Protein AF-A0A060Z570-F1 (afdb_monomer_lite)

Secondary structure (DSSP, 8-state):
---PPPHHHHHHHHHTT--TTS-SS--EEEEEE-SSSEEEEEE-TTTS-EEEEEE--S------------------SPPP-------S------------

Foldseek 3Di:
DDDWADPVQLVVLVVVVNCPPPLCTWAWDDWADPDQFWIWTWTCNSVPIDIDIDGPDNPPPPPPPVPPPCPDDPDPDDDDDDDPDPPPPDDDDDDDDDDD

Radius of gyration: 27.22 Å; chains: 1; bounding box: 54×82×37 Å

pLDDT: mean 72.22, std 24.57, range [31.97, 98.12]

Sequence (100 aa):
LHWPVSQQRKTECLLSGKDTNGECGNFIRLIEPWNRTHLYVCGTGAYNPVCTYVNRGHKAQAAMHLQMPQTGARANRAAQPSAVFETLGLKVGRGSGAHH

InterPro domains:
  IPR001627 Sema domain [PS51004] (1-100)
  IPR015943 WD40/YVTN repeat-like-containing domain superfamily [G3DSA:2.130.10.10] (1-90)
  IPR027231 Semaphorin [PTHR11036] (1-65)
  IPR036352 Sema domain superfamily [SSF101912] (2-65)

Structure (mmCIF, N/CA/C/O backbone):
data_AF-A0A060Z570-F1
#
_entry.id   AF-A0A060Z570-F1
#
loop_
_atom_site.group_PDB
_atom_site.id
_atom_site.type_symbol
_atom_site.label_atom_id
_atom_site.label_alt_id
_atom_site.label_comp_id
_atom_site.label_asym_id
_atom_site.label_entity_id
_atom_site.label_seq_id
_atom_site.pdbx_PDB_ins_code
_atom_site.Cartn_x
_atom_site.Cartn_y
_atom_site.Cartn_z
_atom_site.occupancy
_atom_site.B_iso_or_equiv
_atom_site.auth_seq_id
_atom_site.auth_comp_id
_atom_site.auth_asym_id
_atom_site.auth_atom_id
_atom_site.pdbx_PDB_model_num
ATOM 1 N N . LEU A 1 1 ? -8.822 0.115 2.024 1.00 76.25 1 LEU A N 1
ATOM 2 C CA . LEU A 1 1 ? -7.517 0.660 2.456 1.00 76.25 1 LEU A CA 1
ATOM 3 C C . LEU A 1 1 ? -6.721 0.992 1.203 1.00 76.25 1 LEU A C 1
ATOM 5 O O . LEU A 1 1 ? -6.287 0.073 0.525 1.00 76.25 1 LEU A O 1
ATOM 9 N N . HIS A 1 2 ? -6.611 2.272 0.850 1.00 88.88 2 HIS A N 1
ATOM 10 C CA . HIS A 1 2 ? -5.744 2.714 -0.242 1.00 88.88 2 HIS A CA 1
ATOM 11 C C . HIS A 1 2 ? -4.385 3.084 0.365 1.00 88.88 2 HIS A C 1
ATOM 13 O O . HIS A 1 2 ? -4.302 4.060 1.106 1.00 88.88 2 HIS A O 1
ATOM 19 N N . TRP A 1 3 ? -3.357 2.264 0.129 1.00 94.81 3 TRP A N 1
ATOM 20 C CA . TRP A 1 3 ? -2.029 2.414 0.743 1.00 94.81 3 TRP A CA 1
ATOM 21 C C . TRP A 1 3 ? -0.905 2.313 -0.305 1.00 94.81 3 TRP A C 1
ATOM 23 O O . TRP A 1 3 ? -0.183 1.312 -0.357 1.00 94.81 3 TRP A O 1
ATOM 33 N N . PRO A 1 4 ? -0.786 3.321 -1.188 1.00 95.12 4 PRO A N 1
ATOM 34 C CA . PRO A 1 4 ? 0.225 3.340 -2.239 1.00 95.12 4 PRO A CA 1
ATOM 35 C C . PRO A 1 4 ? 1.628 3.620 -1.680 1.00 95.12 4 PRO A C 1
ATOM 37 O O . PRO A 1 4 ? 1.789 4.176 -0.593 1.00 95.12 4 PRO A O 1
ATOM 40 N N . VAL A 1 5 ? 2.654 3.279 -2.461 1.00 96.12 5 VAL A N 1
ATOM 41 C CA . VAL A 1 5 ? 4.022 3.781 -2.249 1.00 96.12 5 VAL A CA 1
ATOM 42 C C . VAL A 1 5 ? 4.128 5.264 -2.617 1.00 96.12 5 VAL A C 1
ATOM 44 O O . VAL A 1 5 ? 3.390 5.753 -3.473 1.00 96.12 5 VAL A O 1
ATOM 47 N N . SER A 1 6 ? 5.070 5.979 -1.993 1.00 95.81 6 SER A N 1
ATOM 48 C CA . SER A 1 6 ? 5.410 7.346 -2.400 1.00 95.81 6 SER A CA 1
ATOM 49 C C . SER A 1 6 ? 5.991 7.366 -3.816 1.00 95.81 6 SER A C 1
ATOM 51 O O . SER A 1 6 ? 6.609 6.395 -4.258 1.00 95.81 6 SER A O 1
ATOM 53 N N . GLN A 1 7 ? 5.833 8.491 -4.520 1.00 95.62 7 GLN A N 1
ATOM 54 C CA . GLN A 1 7 ? 6.369 8.632 -5.879 1.00 95.62 7 GLN A CA 1
ATOM 55 C C . GLN A 1 7 ? 7.885 8.442 -5.914 1.00 95.62 7 GLN A C 1
ATOM 57 O O . GLN A 1 7 ? 8.383 7.739 -6.781 1.00 95.62 7 GLN A O 1
ATOM 62 N N . GLN A 1 8 ? 8.604 8.973 -4.922 1.00 95.44 8 GLN A N 1
ATOM 63 C CA . GLN A 1 8 ? 10.048 8.782 -4.805 1.00 95.44 8 GLN A CA 1
ATOM 64 C C . GLN A 1 8 ? 10.430 7.294 -4.760 1.00 95.44 8 GLN A C 1
ATOM 66 O O . GLN A 1 8 ? 11.242 6.851 -5.565 1.00 95.44 8 GLN A O 1
ATOM 71 N N . ARG A 1 9 ? 9.799 6.500 -3.884 1.00 94.25 9 ARG A N 1
ATOM 72 C CA . ARG A 1 9 ? 10.087 5.059 -3.778 1.00 94.25 9 ARG A CA 1
ATOM 73 C C . ARG A 1 9 ? 9.715 4.293 -5.036 1.00 94.25 9 ARG A C 1
ATOM 75 O O . ARG A 1 9 ? 10.405 3.350 -5.410 1.00 94.25 9 ARG A O 1
ATOM 82 N N . LYS A 1 10 ? 8.622 4.690 -5.690 1.00 94.38 10 LYS A N 1
ATOM 83 C CA . LYS A 1 10 ? 8.235 4.110 -6.974 1.00 94.38 10 LYS A CA 1
ATOM 84 C C . LYS A 1 10 ? 9.315 4.378 -8.026 1.00 94.38 10 LYS A C 1
ATOM 86 O O . LYS A 1 10 ? 9.739 3.440 -8.690 1.00 94.38 10 LYS A O 1
ATOM 91 N N . THR A 1 11 ? 9.808 5.612 -8.126 1.00 94.56 11 THR A N 1
ATOM 92 C CA . THR A 1 11 ? 10.906 5.985 -9.031 1.00 94.56 11 THR A CA 1
ATOM 93 C C . THR A 1 11 ? 12.191 5.224 -8.715 1.00 94.56 11 THR A C 1
ATOM 95 O O . THR A 1 11 ? 12.794 4.664 -9.622 1.00 94.56 11 THR A O 1
ATOM 98 N N . GLU A 1 12 ? 12.592 5.128 -7.447 1.00 94.50 12 GLU A N 1
ATOM 99 C CA . GLU A 1 12 ? 13.779 4.362 -7.031 1.00 94.50 12 GLU A CA 1
ATOM 100 C C . GLU A 1 12 ? 13.676 2.879 -7.427 1.00 94.50 12 GLU A C 1
ATOM 102 O O . GLU A 1 12 ? 14.632 2.288 -7.934 1.00 94.50 12 GLU A O 1
ATOM 107 N N . CYS A 1 13 ? 12.496 2.283 -7.254 1.00 94.81 13 CYS A N 1
ATOM 108 C CA . CYS A 1 13 ? 12.220 0.910 -7.664 1.00 94.81 13 CYS A CA 1
ATOM 109 C C . CYS A 1 13 ? 12.298 0.724 -9.189 1.00 94.81 13 CYS A C 1
ATOM 111 O O . CYS A 1 13 ? 12.932 -0.224 -9.661 1.00 94.81 13 CYS A O 1
ATOM 113 N N . LEU A 1 14 ? 11.711 1.651 -9.954 1.00 93.62 14 LEU A N 1
ATOM 114 C CA . LEU A 1 14 ? 11.751 1.652 -11.419 1.00 93.62 14 LEU A CA 1
ATOM 115 C C . LEU A 1 14 ? 13.193 1.755 -11.932 1.00 93.62 14 LEU A C 1
ATOM 117 O O . LEU A 1 14 ? 13.613 0.961 -12.771 1.00 93.62 14 LEU A O 1
ATOM 121 N N . LEU A 1 15 ? 13.972 2.688 -11.379 1.00 93.75 15 LEU A N 1
ATOM 122 C CA . LEU A 1 15 ? 15.378 2.901 -11.738 1.00 93.75 15 LEU A CA 1
ATOM 123 C C . LEU A 1 15 ? 16.272 1.715 -11.363 1.00 93.75 15 LEU A C 1
ATOM 125 O O . LEU A 1 15 ? 17.291 1.488 -12.007 1.00 93.75 15 LEU A O 1
ATOM 129 N N . SER A 1 16 ? 15.873 0.924 -10.366 1.00 91.19 16 SER A N 1
ATOM 130 C CA . SER A 1 16 ? 16.568 -0.315 -10.003 1.00 91.19 16 SER A CA 1
ATOM 131 C C . SER A 1 16 ? 16.382 -1.439 -11.034 1.00 91.19 16 SER A C 1
ATOM 133 O O . SER A 1 16 ? 16.940 -2.519 -10.851 1.00 91.19 16 SER A O 1
ATOM 135 N N . GLY A 1 17 ? 15.571 -1.231 -12.080 1.00 87.69 17 GLY A N 1
ATOM 136 C CA . GLY A 1 17 ? 15.278 -2.234 -13.107 1.00 87.69 17 GLY A CA 1
ATOM 137 C C . GLY A 1 17 ? 14.414 -3.394 -12.607 1.00 87.69 17 GLY A C 1
ATOM 138 O O . GLY A 1 17 ? 14.335 -4.430 -13.261 1.00 87.69 17 GLY A O 1
ATOM 139 N N . LYS A 1 18 ? 13.775 -3.242 -11.440 1.00 80.00 18 LYS A N 1
ATOM 140 C CA . LYS A 1 18 ? 12.991 -4.305 -10.799 1.00 80.00 18 LYS A CA 1
ATOM 141 C C . LYS A 1 18 ? 11.521 -4.323 -11.229 1.00 80.00 18 LYS A C 1
ATOM 143 O O . LYS A 1 18 ? 10.791 -5.225 -10.847 1.00 80.00 18 LYS A O 1
ATOM 148 N N . ASP A 1 19 ? 11.068 -3.368 -12.039 1.00 82.56 19 ASP A N 1
ATOM 149 C CA . ASP A 1 19 ? 9.665 -3.286 -12.471 1.00 82.56 19 ASP A CA 1
ATOM 150 C C . ASP A 1 19 ? 9.343 -4.138 -13.706 1.00 82.56 19 ASP A C 1
ATOM 152 O O . ASP A 1 19 ? 8.654 -3.695 -14.619 1.00 82.56 19 ASP A O 1
ATOM 156 N N . THR A 1 20 ? 9.848 -5.367 -13.772 1.00 79.25 20 THR A N 1
ATOM 157 C CA . THR A 1 20 ? 9.622 -6.233 -14.942 1.00 79.25 20 THR A CA 1
ATOM 158 C C . THR A 1 20 ? 8.150 -6.608 -15.120 1.00 79.25 20 THR A C 1
ATOM 160 O O . THR A 1 20 ? 7.694 -6.760 -16.249 1.00 79.25 20 THR A O 1
ATOM 163 N N . ASN A 1 21 ? 7.396 -6.695 -14.018 1.00 82.44 21 ASN A N 1
ATOM 164 C CA . ASN A 1 21 ? 5.987 -7.100 -13.995 1.00 82.44 21 ASN A CA 1
ATOM 165 C C . ASN A 1 21 ? 5.066 -6.084 -13.287 1.00 82.44 21 ASN A C 1
ATOM 167 O O . ASN A 1 21 ? 4.000 -6.459 -12.797 1.00 82.44 21 ASN A O 1
ATOM 171 N N . GLY A 1 22 ? 5.460 -4.810 -13.172 1.00 85.00 22 GLY A N 1
ATOM 172 C CA . GLY A 1 22 ? 4.677 -3.826 -12.408 1.00 85.00 22 GLY A CA 1
ATOM 173 C C . GLY A 1 22 ? 4.753 -4.033 -10.886 1.00 85.00 22 GLY A C 1
ATOM 174 O O . GLY A 1 22 ? 3.793 -3.759 -10.160 1.00 85.00 22 GLY A O 1
ATOM 175 N N . GLU A 1 23 ? 5.875 -4.555 -10.384 1.00 88.56 23 GLU A N 1
ATOM 176 C CA . GLU A 1 23 ? 6.078 -4.899 -8.972 1.00 88.56 23 GLU A CA 1
ATOM 177 C C . GLU A 1 23 ? 6.439 -3.692 -8.087 1.00 88.56 23 GLU A C 1
ATOM 179 O O . GLU A 1 23 ? 6.433 -3.800 -6.857 1.00 88.56 23 GLU A O 1
ATOM 184 N N . CYS A 1 24 ? 6.645 -2.504 -8.671 1.00 95.06 24 CYS A N 1
ATOM 185 C CA . CYS A 1 24 ? 6.902 -1.261 -7.934 1.00 95.06 24 CYS A CA 1
ATOM 186 C C . CYS A 1 24 ? 5.679 -0.681 -7.193 1.00 95.06 24 CYS A C 1
ATOM 188 O O . CYS A 1 24 ? 5.666 0.490 -6.810 1.00 95.06 24 CYS A O 1
ATOM 190 N N . GLY A 1 25 ? 4.637 -1.482 -6.974 1.00 94.94 25 GLY A N 1
ATOM 191 C CA . GLY A 1 25 ? 3.501 -1.168 -6.113 1.00 94.94 25 GLY A CA 1
ATOM 192 C C . GLY A 1 25 ? 3.684 -1.638 -4.666 1.00 94.94 25 GLY A C 1
ATOM 193 O O . GLY A 1 25 ? 4.644 -2.324 -4.309 1.00 94.94 25 GLY A O 1
ATOM 194 N N . ASN A 1 26 ? 2.720 -1.288 -3.813 1.00 96.75 26 ASN A N 1
ATOM 195 C CA . ASN A 1 26 ? 2.599 -1.886 -2.486 1.00 96.75 26 ASN A CA 1
ATOM 196 C C . ASN A 1 26 ? 1.545 -2.998 -2.509 1.00 96.75 26 ASN A C 1
ATOM 198 O O . ASN A 1 26 ? 0.346 -2.724 -2.487 1.00 96.75 26 ASN A O 1
ATOM 202 N N . PHE A 1 27 ? 1.991 -4.249 -2.555 1.00 94.88 27 PHE A N 1
ATOM 203 C CA . PHE A 1 27 ? 1.122 -5.421 -2.551 1.00 94.88 27 PHE A CA 1
ATOM 204 C C . PHE A 1 27 ? 1.068 -6.006 -1.147 1.00 94.88 27 PHE A C 1
ATOM 206 O O . PHE A 1 27 ? 2.106 -6.348 -0.584 1.00 94.88 27 PHE A O 1
ATOM 213 N N . ILE A 1 28 ? -0.132 -6.133 -0.581 1.00 96.56 28 ILE A N 1
ATOM 214 C CA . ILE A 1 28 ? -0.316 -6.704 0.756 1.00 96.56 28 ILE A CA 1
ATOM 215 C C . ILE A 1 28 ? -0.012 -8.201 0.719 1.00 96.56 28 ILE A C 1
ATOM 217 O O . ILE A 1 28 ? -0.534 -8.921 -0.130 1.00 96.56 28 ILE A O 1
ATOM 221 N N . ARG A 1 29 ? 0.838 -8.660 1.638 1.00 95.88 29 ARG A N 1
ATOM 222 C CA . ARG A 1 29 ? 1.251 -10.070 1.749 1.00 95.88 29 ARG A CA 1
ATOM 223 C C . ARG A 1 29 ? 0.933 -10.677 3.112 1.00 95.88 29 ARG A C 1
ATOM 225 O O . ARG A 1 29 ? 0.813 -11.892 3.202 1.00 95.88 29 ARG A O 1
ATOM 232 N N . LEU A 1 30 ? 0.775 -9.844 4.140 1.00 96.75 30 LEU A N 1
ATOM 233 C CA . LEU A 1 30 ? 0.475 -10.272 5.503 1.00 96.75 30 LEU A CA 1
ATOM 234 C C . LEU A 1 30 ? -0.630 -9.398 6.091 1.00 96.75 30 LEU A C 1
ATOM 236 O O . LEU A 1 30 ? -0.563 -8.169 6.003 1.00 96.75 30 LEU A O 1
ATOM 240 N N . ILE A 1 31 ? -1.616 -10.039 6.711 1.00 96.56 31 ILE A N 1
ATOM 241 C CA . ILE A 1 31 ? -2.617 -9.398 7.563 1.00 96.56 31 ILE A CA 1
ATOM 242 C C . ILE A 1 31 ? -2.812 -10.304 8.773 1.00 96.56 31 ILE A C 1
ATOM 244 O O . ILE A 1 31 ? -3.325 -11.411 8.630 1.00 96.56 31 ILE A O 1
ATOM 248 N N . GLU A 1 32 ? -2.447 -9.823 9.956 1.00 94.94 32 GLU A N 1
ATOM 249 C CA . GLU A 1 32 ? -2.583 -10.571 11.204 1.00 94.94 32 GLU A CA 1
ATOM 250 C C . GLU A 1 32 ? -3.324 -9.758 12.272 1.00 94.94 32 GLU A C 1
ATOM 252 O O . GLU A 1 32 ? -3.199 -8.530 12.333 1.00 94.94 32 GLU A O 1
ATOM 257 N N . PRO A 1 33 ? -4.120 -10.401 13.142 1.00 95.00 33 PRO A N 1
ATOM 258 C CA . PRO A 1 33 ? -4.672 -9.738 14.315 1.00 95.00 33 PRO A CA 1
ATOM 259 C C . PRO A 1 33 ? -3.547 -9.300 15.260 1.00 95.00 33 PRO A C 1
ATOM 261 O O . PRO A 1 33 ? -2.833 -10.136 15.799 1.00 95.00 33 PRO A O 1
ATOM 264 N N . TRP A 1 34 ? -3.419 -7.993 15.504 1.00 93.94 34 TRP A N 1
ATOM 265 C CA . TRP A 1 34 ? -2.455 -7.476 16.483 1.00 93.94 34 TRP A CA 1
ATOM 266 C C . TRP A 1 34 ? -3.067 -7.392 17.880 1.00 93.94 34 TRP A C 1
ATOM 268 O O . TRP A 1 34 ? -2.483 -7.808 18.874 1.00 93.94 34 TRP A O 1
ATOM 278 N N . ASN A 1 35 ? -4.278 -6.840 17.963 1.00 92.06 35 ASN A N 1
ATOM 279 C CA . ASN A 1 35 ? -5.048 -6.780 19.198 1.00 92.06 35 ASN A CA 1
ATOM 280 C C . ASN A 1 35 ? -6.554 -6.748 18.885 1.00 92.06 35 ASN A C 1
ATOM 282 O O . ASN A 1 35 ? -6.986 -6.934 17.742 1.00 92.06 35 ASN A O 1
ATOM 286 N N . ARG A 1 36 ? -7.392 -6.521 19.904 1.00 88.25 36 ARG A N 1
ATOM 287 C CA . ARG A 1 36 ? -8.857 -6.506 19.746 1.00 88.25 36 ARG A CA 1
ATOM 288 C C . ARG A 1 36 ? -9.347 -5.483 18.710 1.00 88.25 36 ARG A C 1
ATOM 290 O O . ARG A 1 36 ? -10.401 -5.705 18.122 1.00 88.25 36 ARG A O 1
ATOM 297 N N . THR A 1 37 ? -8.606 -4.405 18.470 1.00 91.81 37 THR A N 1
ATOM 298 C CA . THR A 1 37 ? -9.033 -3.279 17.625 1.00 91.81 37 THR A CA 1
ATOM 299 C C . THR A 1 37 ? -8.134 -3.037 16.413 1.00 91.81 37 THR A C 1
ATOM 301 O O . THR A 1 37 ? -8.551 -2.335 15.498 1.00 91.81 37 THR A O 1
ATOM 304 N N . HIS A 1 38 ? -6.946 -3.638 16.352 1.00 92.50 38 HIS A N 1
ATOM 305 C CA . HIS A 1 38 ? -5.952 -3.399 15.306 1.00 92.50 38 HIS A CA 1
ATOM 306 C C . HIS A 1 38 ? -5.557 -4.678 14.572 1.00 92.50 38 HIS A C 1
ATOM 308 O O . HIS A 1 38 ? -5.477 -5.766 15.148 1.00 92.50 38 HIS A O 1
ATOM 314 N N . LEU A 1 39 ? -5.275 -4.506 13.287 1.00 95.44 39 LEU A N 1
ATOM 315 C CA . LEU A 1 39 ? -4.617 -5.474 12.424 1.00 95.44 39 LEU A CA 1
ATOM 316 C C . LEU A 1 39 ? -3.190 -5.000 12.164 1.00 95.44 39 LEU A C 1
ATOM 318 O O . LEU A 1 39 ? -2.980 -3.812 11.925 1.00 95.44 39 LEU A O 1
ATOM 322 N N . TYR A 1 40 ? -2.239 -5.922 12.184 1.00 96.94 40 TYR A N 1
ATOM 323 C CA . TYR A 1 40 ? -0.903 -5.716 11.651 1.00 96.94 40 TYR A CA 1
ATOM 324 C C . TYR A 1 40 ? -0.909 -6.096 10.172 1.00 96.94 40 TYR A C 1
ATOM 326 O O . TYR A 1 40 ? -1.319 -7.198 9.811 1.00 96.94 40 TYR A O 1
ATOM 334 N N . VAL A 1 41 ? -0.517 -5.167 9.305 1.00 97.62 41 VAL A N 1
ATOM 335 C CA . VAL A 1 41 ? -0.565 -5.343 7.851 1.00 97.62 41 VAL A CA 1
ATOM 336 C C . VAL A 1 41 ? 0.806 -5.045 7.272 1.00 97.62 41 VAL A C 1
ATOM 338 O O . VAL A 1 41 ? 1.320 -3.952 7.494 1.00 97.62 41 VAL A O 1
ATOM 341 N 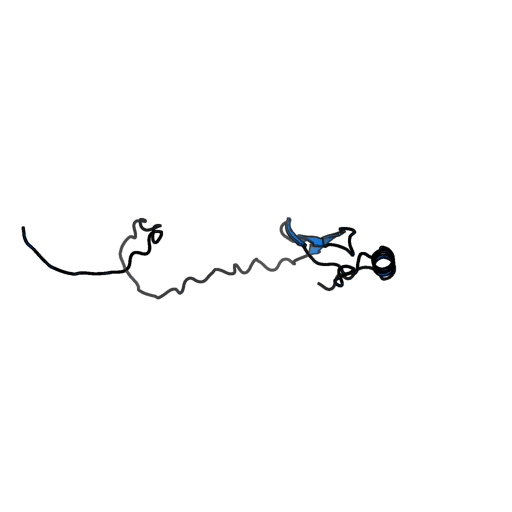N . CYS A 1 42 ? 1.360 -5.969 6.487 1.00 98.12 42 CYS A N 1
ATOM 342 C CA . CYS A 1 42 ? 2.600 -5.751 5.743 1.00 98.12 42 CYS A CA 1
ATOM 343 C C . CYS A 1 42 ? 2.392 -5.902 4.238 1.00 98.12 42 CYS A C 1
ATOM 345 O O . CYS A 1 42 ? 1.647 -6.770 3.765 1.00 98.12 42 C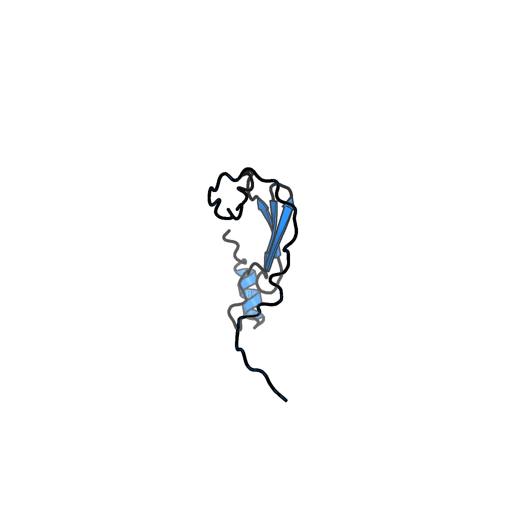YS A O 1
ATOM 347 N N . GLY A 1 43 ? 3.097 -5.070 3.480 1.00 97.38 43 GLY A N 1
ATOM 348 C CA . GLY A 1 43 ? 3.127 -5.118 2.027 1.00 97.38 43 GLY A CA 1
ATOM 349 C C . GLY A 1 43 ? 4.532 -4.951 1.460 1.00 97.38 43 GLY A C 1
ATOM 350 O O . GLY A 1 43 ? 5.482 -4.628 2.173 1.00 97.38 43 GLY A O 1
ATOM 351 N N . THR A 1 44 ? 4.664 -5.206 0.161 1.00 96.00 44 THR A N 1
ATOM 352 C CA . THR A 1 44 ? 5.951 -5.228 -0.554 1.00 96.00 44 THR A CA 1
ATOM 353 C C . THR A 1 44 ? 6.638 -3.870 -0.639 1.00 96.00 44 THR A C 1
ATOM 355 O O . THR A 1 44 ? 7.856 -3.827 -0.788 1.00 96.00 44 THR A O 1
ATOM 358 N N . GLY A 1 45 ? 5.879 -2.770 -0.598 1.00 96.31 45 GLY A N 1
ATOM 359 C CA . GLY A 1 45 ? 6.407 -1.412 -0.693 1.00 96.31 45 GLY A CA 1
ATOM 360 C C . GLY A 1 45 ? 7.401 -1.190 -1.844 1.00 96.31 45 GLY A C 1
ATOM 361 O O . GLY A 1 45 ? 8.450 -0.603 -1.616 1.00 96.31 45 GLY A O 1
ATOM 362 N N . ALA A 1 46 ? 7.136 -1.648 -3.068 1.00 95.44 46 ALA A N 1
ATOM 363 C CA . ALA A 1 46 ? 8.080 -1.508 -4.187 1.00 95.44 46 ALA A CA 1
ATOM 364 C C . ALA A 1 46 ? 9.482 -2.092 -3.875 1.00 95.44 46 ALA A C 1
ATOM 366 O O . ALA A 1 46 ? 10.483 -1.379 -3.868 1.00 95.44 46 ALA A O 1
ATOM 367 N N . TYR A 1 47 ? 9.535 -3.391 -3.553 1.00 91.38 47 TYR A N 1
ATOM 368 C CA . TYR A 1 47 ? 10.734 -4.134 -3.107 1.00 91.38 47 TYR A CA 1
ATOM 369 C C . TYR A 1 47 ? 11.408 -3.642 -1.824 1.00 91.38 47 TYR A C 1
ATOM 371 O O . TYR A 1 47 ? 12.548 -4.007 -1.539 1.00 91.38 47 TYR A O 1
ATOM 379 N N . ASN A 1 48 ? 10.702 -2.858 -1.019 1.00 94.06 48 ASN A N 1
ATOM 380 C CA . ASN A 1 48 ? 11.164 -2.443 0.292 1.00 94.06 48 ASN A CA 1
ATOM 381 C C . ASN A 1 48 ? 10.010 -2.647 1.296 1.00 94.06 48 ASN A C 1
ATOM 383 O O . ASN A 1 48 ? 9.124 -1.798 1.397 1.00 94.06 48 ASN A O 1
ATOM 387 N N . PRO A 1 49 ? 9.934 -3.796 1.986 1.00 96.25 49 PRO A N 1
ATOM 388 C CA . PRO A 1 49 ? 8.771 -4.150 2.792 1.00 96.25 49 PRO A CA 1
ATOM 389 C C . PRO A 1 49 ? 8.402 -3.078 3.821 1.00 96.25 49 PRO A C 1
ATOM 391 O O . PRO A 1 49 ? 9.261 -2.493 4.477 1.00 96.25 49 PRO A O 1
ATOM 394 N N . VAL A 1 50 ? 7.106 -2.817 3.963 1.00 96.75 50 VAL A N 1
ATOM 395 C CA . VAL A 1 50 ? 6.565 -1.873 4.948 1.00 96.75 50 VAL A CA 1
ATOM 396 C C . VAL A 1 50 ? 5.419 -2.511 5.701 1.00 96.75 50 VAL A C 1
ATOM 398 O O . VAL A 1 50 ? 4.658 -3.290 5.128 1.00 96.75 50 VAL A O 1
ATOM 401 N N . CYS A 1 51 ? 5.267 -2.140 6.970 1.00 97.44 51 CYS A N 1
ATOM 402 C CA . CYS A 1 51 ? 4.188 -2.616 7.821 1.00 97.44 51 CYS A CA 1
ATOM 403 C C . CYS A 1 51 ? 3.501 -1.457 8.546 1.00 97.44 51 CYS A C 1
ATOM 405 O O . CYS A 1 51 ? 4.127 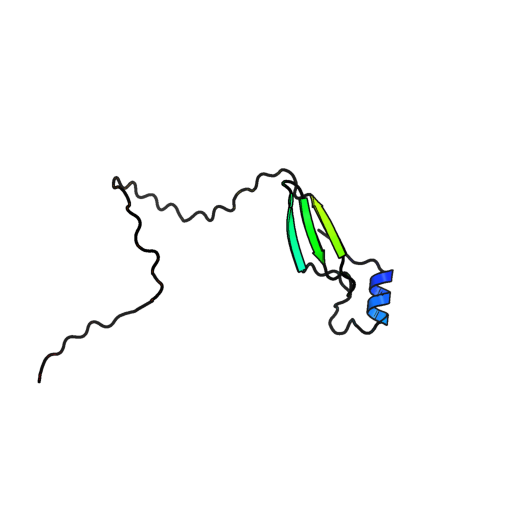-0.438 8.836 1.00 97.44 51 CYS A O 1
ATOM 407 N N . THR A 1 52 ? 2.211 -1.608 8.833 1.00 96.44 52 THR A N 1
ATOM 408 C CA . THR A 1 52 ? 1.411 -0.616 9.557 1.00 96.44 52 THR A CA 1
ATOM 409 C C . THR A 1 52 ? 0.320 -1.279 10.398 1.00 96.44 52 THR A C 1
ATOM 411 O O . THR A 1 52 ? -0.050 -2.431 10.163 1.00 96.44 52 THR A O 1
ATOM 414 N N . TYR A 1 53 ? -0.210 -0.536 11.369 1.00 96.06 53 TYR A N 1
ATOM 415 C CA . TYR A 1 53 ? -1.362 -0.946 12.164 1.00 96.06 53 TYR A CA 1
ATOM 416 C C . TYR A 1 53 ? -2.625 -0.283 11.630 1.00 96.06 53 TYR A C 1
ATOM 418 O O . TYR A 1 53 ? -2.714 0.940 11.540 1.00 96.06 53 TYR A O 1
ATOM 426 N N . VAL A 1 54 ? -3.629 -1.091 11.304 1.00 94.75 54 VAL A N 1
ATOM 427 C CA . VAL A 1 54 ? -4.916 -0.612 10.797 1.00 94.75 54 VAL A CA 1
ATOM 428 C C . VAL A 1 54 ? -5.985 -0.879 11.842 1.00 94.75 54 VAL A C 1
ATOM 430 O O . VAL A 1 54 ? -6.192 -2.021 12.251 1.00 94.75 54 VAL A O 1
ATOM 433 N N . ASN A 1 55 ? -6.683 0.168 12.276 1.00 92.75 55 ASN A N 1
ATOM 434 C CA . ASN A 1 55 ? -7.809 0.025 13.190 1.00 92.75 55 ASN A CA 1
ATOM 435 C C . ASN A 1 55 ? -9.005 -0.587 12.438 1.00 92.75 55 ASN A C 1
ATOM 437 O O . ASN A 1 55 ? -9.511 0.001 11.483 1.00 92.75 55 ASN A O 1
ATOM 441 N N . ARG A 1 56 ? -9.451 -1.776 12.861 1.00 84.62 56 ARG A N 1
ATOM 442 C CA . ARG A 1 56 ? -10.605 -2.482 12.272 1.00 84.62 56 ARG A CA 1
ATOM 443 C C . ARG A 1 56 ? -11.950 -2.081 12.897 1.00 84.62 56 ARG A C 1
ATOM 445 O O . ARG A 1 56 ? -12.993 -2.593 12.499 1.00 84.62 56 ARG A O 1
ATOM 452 N N . GLY A 1 57 ? -11.929 -1.166 13.867 1.00 78.56 57 GLY A N 1
ATOM 453 C CA . GLY A 1 57 ? -13.080 -0.709 14.638 1.00 78.56 57 GLY A CA 1
ATOM 454 C C . GLY A 1 57 ? -13.550 -1.710 15.700 1.00 78.56 57 GLY A C 1
ATOM 455 O O . GLY A 1 57 ? -13.167 -2.877 15.716 1.00 78.56 57 GLY A O 1
ATOM 456 N N . HIS A 1 58 ? -14.431 -1.244 16.591 1.00 63.81 58 HIS A N 1
ATOM 457 C CA . HIS A 1 58 ? -15.104 -2.053 17.620 1.00 63.81 58 HIS A CA 1
ATOM 458 C C . HIS A 1 58 ? -16.353 -2.779 17.104 1.00 63.81 58 HIS A C 1
ATOM 460 O O . HIS A 1 58 ? -17.189 -3.199 17.906 1.00 63.81 58 HIS A O 1
ATOM 466 N N . LYS A 1 59 ? -16.531 -2.932 15.786 1.00 60.94 59 LYS A N 1
ATOM 467 C CA . LYS A 1 59 ? -17.627 -3.776 15.313 1.00 60.94 59 LYS A CA 1
ATOM 468 C C . LYS A 1 59 ? -17.294 -5.187 15.774 1.00 60.94 59 LYS A C 1
ATOM 470 O O . LYS A 1 59 ? -16.236 -5.712 15.421 1.00 60.94 59 LYS A O 1
ATOM 475 N N . ALA A 1 60 ? -18.147 -5.733 16.649 1.00 55.44 60 ALA A N 1
ATOM 476 C CA . ALA A 1 60 ? -18.077 -7.126 17.052 1.00 55.44 60 ALA A CA 1
ATOM 477 C C . ALA A 1 60 ? -17.791 -7.932 15.790 1.00 55.44 60 ALA A C 1
ATOM 479 O O . ALA A 1 60 ? -18.344 -7.609 14.734 1.00 55.44 60 ALA A O 1
ATOM 480 N N . GLN A 1 61 ? -16.896 -8.916 15.881 1.00 56.78 61 GLN A N 1
ATOM 481 C CA . GLN A 1 61 ? -16.861 -9.961 14.876 1.00 56.78 61 GLN A CA 1
ATOM 482 C C . GLN A 1 61 ? -18.311 -10.437 14.796 1.00 56.78 61 GLN A C 1
ATOM 484 O O . GLN A 1 61 ? -18.770 -11.161 15.675 1.00 56.78 61 GLN A O 1
ATOM 489 N N . ALA A 1 62 ? -19.068 -9.963 13.803 1.00 52.78 62 ALA A N 1
ATOM 490 C CA . ALA A 1 62 ? -20.160 -10.739 13.289 1.00 52.78 62 ALA A CA 1
ATOM 491 C C . ALA A 1 62 ? -19.394 -11.967 12.861 1.00 52.78 62 ALA A C 1
ATOM 493 O O . ALA A 1 62 ? -18.636 -11.923 11.889 1.00 52.78 62 ALA A O 1
ATOM 494 N N . ALA A 1 63 ? -19.419 -12.985 13.721 1.00 55.62 63 ALA A N 1
ATOM 495 C CA . ALA A 1 63 ? -18.998 -14.289 13.321 1.00 55.62 63 ALA A CA 1
ATOM 496 C C . ALA A 1 63 ? -19.718 -14.445 11.988 1.00 55.62 63 ALA A C 1
ATOM 498 O O . ALA A 1 63 ? -20.952 -14.447 11.947 1.00 55.62 63 ALA A O 1
ATOM 499 N N . MET A 1 64 ? -18.964 -14.511 10.890 1.00 49.69 64 MET A N 1
ATOM 500 C CA . MET A 1 64 ? -19.399 -15.353 9.798 1.00 49.69 64 MET A CA 1
ATOM 501 C C . MET A 1 64 ? -19.425 -16.741 10.427 1.00 49.69 64 MET A C 1
ATOM 503 O O . MET A 1 64 ? -18.497 -17.532 10.325 1.00 49.69 64 MET A O 1
ATOM 507 N N . HIS A 1 65 ? -20.471 -16.967 11.218 1.00 53.78 65 HIS A N 1
ATOM 508 C CA . HIS A 1 65 ? -21.004 -18.253 11.507 1.00 53.78 65 HIS A CA 1
ATOM 509 C C . HIS A 1 65 ? -21.266 -18.752 10.098 1.00 53.78 65 HIS A C 1
ATOM 511 O O . HIS A 1 65 ? -22.137 -18.216 9.407 1.00 53.78 65 HIS A O 1
ATOM 517 N N . LEU A 1 66 ? -20.432 -19.680 9.625 1.00 55.97 66 LEU A N 1
ATOM 518 C CA . LEU A 1 66 ? -20.912 -20.641 8.655 1.00 55.97 66 LEU A CA 1
ATOM 519 C C . LEU A 1 66 ? -22.197 -21.175 9.286 1.00 55.97 66 LEU A C 1
ATOM 521 O O . LEU A 1 66 ? -22.153 -22.016 10.181 1.00 55.97 66 LEU A O 1
ATOM 525 N N . GLN A 1 67 ? -23.331 -20.586 8.911 1.00 51.19 67 GLN A N 1
ATOM 526 C CA . GLN A 1 67 ? -24.628 -21.160 9.174 1.00 51.19 67 GLN A CA 1
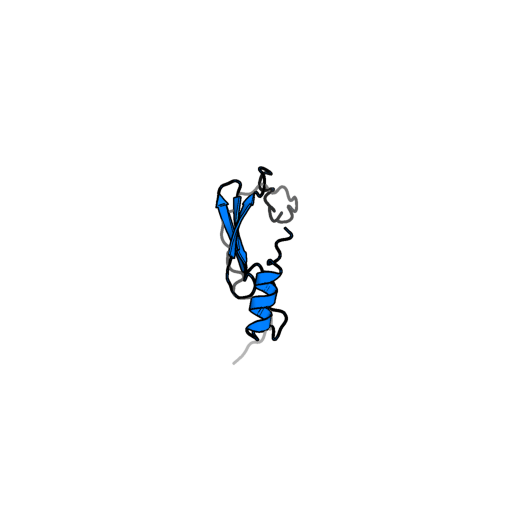ATOM 527 C C . GLN A 1 67 ? -24.612 -22.426 8.338 1.00 51.19 67 GLN A C 1
ATOM 529 O O . GLN A 1 67 ? -24.910 -22.411 7.147 1.00 51.19 67 GLN A O 1
ATOM 534 N N . MET A 1 68 ? -24.202 -23.526 8.970 1.00 54.03 68 MET A N 1
ATOM 535 C CA . MET A 1 68 ? -24.737 -24.821 8.599 1.00 54.03 68 MET A CA 1
ATOM 536 C C . MET A 1 68 ? -26.253 -24.615 8.458 1.00 54.03 68 MET A C 1
ATOM 538 O O . MET A 1 68 ? -26.855 -24.022 9.364 1.00 54.03 68 MET A O 1
ATOM 542 N N . PRO A 1 69 ? -26.872 -24.978 7.322 1.00 47.53 69 PRO A N 1
ATOM 543 C CA . PRO A 1 69 ? -28.303 -24.810 7.167 1.00 47.53 69 PRO A CA 1
ATOM 544 C C . PRO A 1 69 ? -28.969 -25.557 8.317 1.00 47.53 69 PRO A C 1
ATOM 546 O O . PRO A 1 69 ? -28.846 -26.775 8.429 1.00 47.53 69 PRO A O 1
ATOM 549 N N . GLN A 1 70 ? -29.635 -24.825 9.207 1.00 50.28 70 GLN A N 1
ATOM 550 C CA . GLN A 1 70 ? -30.470 -25.429 10.230 1.00 50.28 70 GLN A CA 1
ATOM 551 C C . GLN A 1 70 ? -31.715 -25.950 9.516 1.00 50.28 70 GLN A C 1
ATOM 553 O O . GLN A 1 70 ? -32.746 -25.282 9.464 1.00 50.28 70 GLN A O 1
ATOM 558 N N . THR A 1 71 ? -31.611 -27.132 8.906 1.00 44.47 71 THR A N 1
ATOM 559 C CA . THR A 1 71 ? -32.790 -27.891 8.505 1.00 44.47 71 THR A CA 1
ATOM 560 C C . THR A 1 71 ? -33.491 -28.279 9.793 1.00 44.47 71 THR A C 1
ATOM 562 O O . THR A 1 71 ? -33.092 -29.217 10.483 1.00 44.47 71 THR A O 1
ATOM 565 N N . GLY A 1 72 ? -34.488 -27.477 10.161 1.00 52.53 72 GLY A N 1
ATOM 566 C CA . GLY A 1 72 ? -35.336 -27.716 11.309 1.00 52.53 72 GLY A CA 1
ATOM 567 C C . GLY A 1 72 ? -36.019 -29.069 11.175 1.00 52.53 72 GLY A C 1
ATOM 568 O O . GLY A 1 72 ? -37.046 -29.194 10.520 1.00 52.53 72 GLY A O 1
ATOM 569 N N . ALA A 1 73 ? -35.460 -30.073 11.836 1.00 49.44 73 ALA A N 1
ATOM 570 C CA . ALA A 1 73 ? -36.162 -31.284 12.203 1.00 49.44 73 ALA A CA 1
ATOM 571 C C . ALA A 1 73 ? -36.054 -31.401 13.720 1.00 49.44 73 ALA A C 1
AT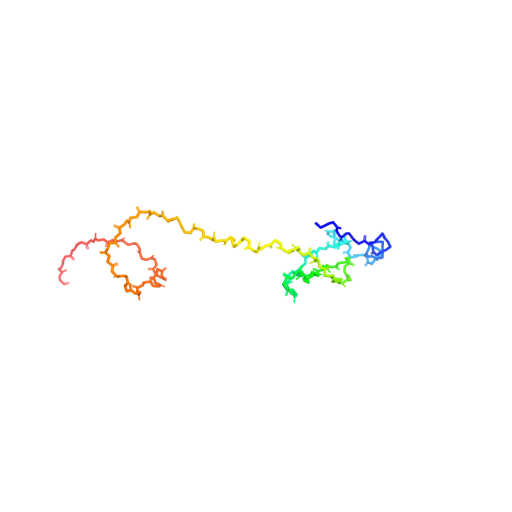OM 573 O O . ALA A 1 73 ? -35.005 -31.700 14.286 1.00 49.44 73 ALA A O 1
ATOM 574 N N . ARG A 1 74 ? -37.162 -31.082 14.384 1.00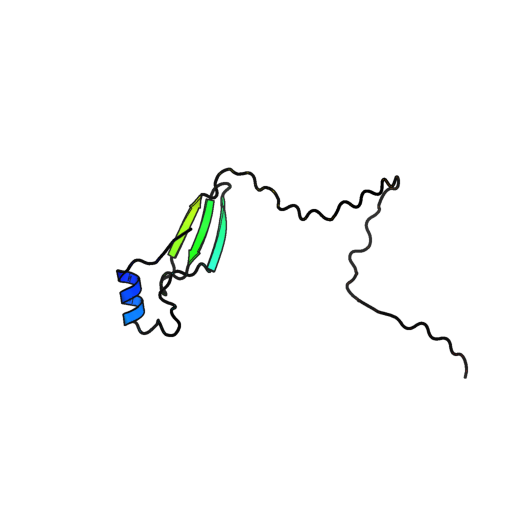 54.97 74 ARG A N 1
ATOM 575 C CA . ARG A 1 74 ? -37.357 -31.229 15.823 1.00 54.97 74 ARG A CA 1
ATOM 576 C C . ARG A 1 74 ? -37.266 -32.721 16.157 1.00 54.97 74 ARG A C 1
ATOM 578 O O . ARG A 1 74 ? -38.259 -33.431 16.058 1.00 54.97 74 ARG A O 1
ATOM 585 N N . ALA A 1 75 ? -36.075 -33.205 16.493 1.00 51.31 75 ALA A N 1
ATOM 586 C CA . ALA A 1 75 ? -35.851 -34.600 16.846 1.00 51.31 75 ALA A CA 1
ATOM 587 C C . ALA A 1 75 ? -35.476 -34.712 18.326 1.00 51.31 75 ALA A C 1
ATOM 589 O O . ALA A 1 75 ? -34.378 -34.358 18.749 1.00 51.31 75 ALA A O 1
ATOM 590 N N . ASN A 1 76 ? -36.409 -35.245 19.112 1.00 53.62 76 ASN A N 1
ATOM 591 C CA . ASN A 1 76 ? -36.150 -35.740 20.456 1.00 53.62 76 ASN A CA 1
ATOM 592 C C . ASN A 1 76 ? -35.324 -37.033 20.350 1.00 53.62 76 ASN A C 1
ATOM 594 O O . ASN A 1 76 ? -35.892 -38.124 20.328 1.00 53.62 76 ASN A O 1
ATOM 598 N N . ARG A 1 77 ? -33.995 -36.939 20.254 1.00 53.84 77 ARG A N 1
ATOM 599 C CA . ARG A 1 77 ? -33.093 -38.042 20.626 1.00 53.84 77 ARG A CA 1
ATOM 600 C C . ARG A 1 77 ? -31.659 -37.550 20.785 1.00 53.84 77 ARG A C 1
ATOM 602 O O . ARG A 1 77 ? -31.165 -36.792 19.961 1.00 53.84 77 ARG A O 1
ATOM 609 N N . ALA A 1 78 ? -31.014 -37.994 21.862 1.00 43.75 78 ALA A N 1
ATOM 610 C CA . ALA A 1 78 ? -29.631 -37.675 22.190 1.00 43.75 78 ALA A CA 1
ATOM 611 C C . ALA A 1 78 ? -28.676 -38.142 21.075 1.00 43.75 78 ALA A C 1
ATOM 613 O O . ALA A 1 78 ? -28.677 -39.320 20.720 1.00 43.75 78 ALA A O 1
ATOM 614 N N . ALA A 1 79 ? -27.871 -37.225 20.535 1.00 41.84 79 ALA A N 1
ATOM 615 C CA . ALA A 1 79 ? -26.824 -37.542 19.570 1.00 41.84 79 ALA A CA 1
ATOM 616 C C . ALA A 1 79 ? -25.526 -37.898 20.312 1.00 41.84 79 ALA A C 1
ATOM 618 O O . ALA A 1 79 ? -24.971 -37.065 21.027 1.00 41.84 79 ALA A O 1
ATOM 619 N N . GLN A 1 80 ? -25.057 -39.136 20.139 1.00 37.16 80 GLN A N 1
ATOM 620 C CA . GLN A 1 80 ? -23.686 -39.539 20.458 1.00 37.16 80 GLN A CA 1
ATOM 621 C C . GLN A 1 80 ? -22.785 -39.307 19.225 1.00 37.16 80 GLN A C 1
ATOM 623 O O . GLN A 1 80 ? -23.256 -39.492 18.099 1.00 37.16 80 GLN A O 1
ATOM 628 N N . PRO A 1 81 ? -21.514 -38.900 19.402 1.00 44.44 81 PRO A N 1
ATOM 629 C CA . PRO A 1 81 ? -20.655 -38.429 18.322 1.00 44.44 81 PRO A CA 1
ATOM 630 C C . PRO A 1 81 ? -19.781 -39.554 17.746 1.00 44.44 81 PRO A C 1
ATOM 632 O O . PRO A 1 81 ? -18.794 -39.953 18.358 1.00 44.44 81 PRO A O 1
ATOM 635 N N . SER A 1 82 ? -20.082 -40.035 16.538 1.00 38.78 82 SER A N 1
ATOM 636 C CA . SER A 1 82 ? -19.140 -40.883 15.790 1.00 38.78 82 SER A CA 1
ATOM 637 C C . SER A 1 82 ? -19.440 -40.941 14.290 1.00 38.78 82 SER A C 1
ATOM 639 O O . SER A 1 82 ? -20.013 -41.905 13.801 1.00 38.78 82 SER A O 1
ATOM 641 N N . ALA A 1 83 ? -19.000 -39.932 13.534 1.00 40.72 83 ALA A N 1
ATOM 642 C CA . ALA A 1 83 ? -18.659 -40.104 12.114 1.00 40.72 83 ALA A CA 1
ATOM 643 C C . ALA A 1 83 ? -17.860 -38.895 11.598 1.00 40.72 83 ALA A C 1
ATOM 645 O O . ALA A 1 83 ? -18.380 -38.023 10.914 1.00 40.72 83 ALA A O 1
ATOM 646 N N . VAL A 1 84 ? -16.571 -38.856 11.940 1.00 44.31 84 VAL A N 1
ATOM 647 C CA . VAL A 1 84 ? -15.552 -37.930 11.404 1.00 44.31 84 VAL A CA 1
ATOM 648 C C . VAL A 1 84 ? -14.926 -38.487 10.106 1.00 44.31 84 VAL A C 1
ATOM 650 O O . VAL A 1 84 ? -13.849 -38.072 9.708 1.00 44.31 84 VAL A O 1
ATOM 653 N N . PHE A 1 85 ? -15.539 -39.458 9.419 1.00 36.34 85 PHE A N 1
ATOM 654 C CA . PHE A 1 85 ? -14.797 -40.243 8.422 1.00 36.34 85 PHE A CA 1
ATOM 655 C C . PHE A 1 85 ? -15.567 -40.542 7.128 1.00 36.34 85 PHE A C 1
ATOM 657 O O . PHE A 1 85 ? -15.754 -41.691 6.751 1.00 36.34 85 PHE A O 1
ATOM 664 N N . GLU A 1 86 ? -15.925 -39.498 6.380 1.00 34.56 86 GLU A N 1
ATOM 665 C CA . GLU A 1 86 ? -15.968 -39.566 4.907 1.00 34.56 86 GLU A CA 1
ATOM 666 C C . GLU A 1 86 ? -14.542 -39.382 4.321 1.00 34.56 86 GLU A C 1
ATOM 668 O O . GLU A 1 86 ? -14.326 -38.608 3.396 1.00 34.56 86 GLU A O 1
ATOM 673 N N . THR A 1 87 ? -13.526 -40.079 4.852 1.00 41.50 87 THR A N 1
ATOM 674 C CA . THR A 1 87 ? -12.142 -40.037 4.314 1.00 41.50 87 THR A CA 1
ATOM 675 C C . THR A 1 87 ? -11.848 -41.166 3.324 1.00 41.50 87 THR A C 1
ATOM 677 O O . THR A 1 87 ? -10.718 -41.311 2.876 1.00 41.50 87 THR A O 1
ATOM 680 N N . LEU A 1 88 ? -12.830 -41.985 2.947 1.00 35.12 88 LEU A N 1
ATOM 681 C CA . LEU A 1 88 ? -12.663 -43.001 1.903 1.00 35.12 88 LEU A CA 1
ATOM 682 C C . LEU A 1 88 ? -13.960 -43.093 1.096 1.00 35.12 88 LEU A C 1
ATOM 684 O O . LEU A 1 88 ? -14.806 -43.946 1.350 1.00 35.12 88 LEU A O 1
ATOM 688 N N . GLY A 1 89 ? -14.135 -42.161 0.155 1.00 38.78 89 GLY A N 1
ATOM 689 C CA . GLY A 1 89 ? -15.278 -42.081 -0.757 1.00 38.78 89 GLY A CA 1
ATOM 690 C C . GLY A 1 89 ? -15.375 -43.277 -1.708 1.00 38.78 89 GLY A C 1
ATOM 691 O O . GLY A 1 89 ? -15.073 -43.172 -2.894 1.00 38.78 89 GLY A O 1
ATOM 692 N N . LEU A 1 90 ? -15.823 -44.416 -1.185 1.00 34.72 90 LEU A N 1
ATOM 693 C CA . LEU A 1 90 ? -16.192 -45.599 -1.948 1.00 34.72 90 LEU A CA 1
ATOM 694 C C . LEU A 1 90 ? -17.569 -45.379 -2.598 1.00 34.72 90 LEU A C 1
ATOM 696 O O . LEU A 1 90 ? -18.552 -45.114 -1.904 1.00 34.72 90 LEU A O 1
ATOM 700 N N . LYS A 1 91 ? -17.673 -45.558 -3.920 1.00 34.88 91 LYS A N 1
ATOM 701 C CA . LYS A 1 91 ? -18.964 -45.749 -4.605 1.00 34.88 91 LYS A CA 1
ATOM 702 C C . LYS A 1 91 ? -18.886 -46.997 -5.486 1.00 34.88 91 LYS A C 1
ATOM 704 O O . LYS A 1 91 ? -18.127 -47.036 -6.441 1.00 34.88 91 LYS A O 1
ATOM 709 N N . VAL A 1 92 ? -19.462 -48.090 -4.982 1.00 40.47 92 VAL A N 1
ATOM 710 C CA . VAL A 1 92 ? -20.704 -48.754 -5.440 1.00 40.47 92 VAL A CA 1
ATOM 711 C C . VAL A 1 92 ? -20.481 -49.779 -6.552 1.00 40.47 92 VAL A C 1
ATOM 713 O O . VAL A 1 92 ? -20.068 -49.452 -7.655 1.00 40.47 92 VAL A O 1
ATOM 716 N N . GLY A 1 93 ? -20.891 -51.015 -6.259 1.00 33.00 93 GLY A N 1
ATOM 717 C CA . GLY A 1 93 ? -21.104 -52.076 -7.237 1.00 33.00 93 GLY A CA 1
ATOM 718 C C . GLY A 1 93 ? -21.587 -53.348 -6.548 1.00 33.00 93 GLY A C 1
ATOM 719 O O . GLY A 1 93 ? -20.788 -54.191 -6.163 1.00 33.00 93 GLY A O 1
ATOM 720 N N . ARG A 1 94 ? -22.901 -53.464 -6.333 1.00 42.81 94 ARG A N 1
ATOM 721 C CA . ARG A 1 94 ? -23.545 -54.699 -5.866 1.00 42.81 94 ARG A CA 1
ATOM 722 C C . ARG A 1 94 ? -23.678 -55.625 -7.086 1.00 42.81 94 ARG A C 1
ATOM 724 O O . ARG A 1 94 ? -24.416 -55.284 -8.003 1.00 42.81 94 ARG A O 1
ATOM 731 N N . GLY A 1 95 ? -22.969 -56.754 -7.101 1.00 33.53 95 GLY A N 1
ATOM 732 C CA . GLY A 1 95 ? -23.039 -57.762 -8.165 1.00 33.53 95 GLY A CA 1
ATOM 733 C C . GLY A 1 95 ? -22.864 -59.171 -7.601 1.00 33.53 95 GLY A C 1
ATOM 734 O O . GLY A 1 95 ? -21.794 -59.511 -7.109 1.00 33.53 95 GLY A O 1
ATOM 735 N N . SER A 1 96 ? -23.945 -59.951 -7.630 1.00 38.78 96 SER A N 1
ATOM 736 C CA . SER A 1 96 ? -24.007 -61.378 -7.288 1.00 38.78 96 SER A CA 1
ATOM 737 C C . SER A 1 96 ? -23.198 -62.247 -8.257 1.00 38.78 96 SER A C 1
ATOM 739 O O . SER A 1 96 ? -23.154 -61.940 -9.445 1.00 38.78 96 SER A O 1
ATOM 741 N N . GLY A 1 97 ? -22.692 -63.395 -7.794 1.00 33.84 97 GLY A N 1
ATOM 742 C CA . GLY A 1 97 ? -22.236 -64.471 -8.683 1.00 33.84 97 GLY A CA 1
ATOM 743 C C . GLY A 1 97 ? -21.367 -65.515 -7.989 1.00 33.84 97 GLY A C 1
ATOM 744 O O . GLY A 1 97 ? -20.231 -65.233 -7.641 1.00 33.84 97 GLY A O 1
ATOM 745 N N . ALA A 1 98 ? -21.930 -66.700 -7.773 1.00 36.00 98 ALA A N 1
ATOM 746 C CA . ALA A 1 98 ? -21.317 -67.861 -7.140 1.00 36.00 98 ALA A CA 1
ATOM 747 C C . ALA A 1 98 ? -20.393 -68.675 -8.079 1.00 36.00 98 ALA A C 1
ATOM 749 O O . ALA A 1 98 ? -20.460 -68.526 -9.296 1.00 36.00 98 ALA A O 1
ATOM 750 N N . HIS A 1 99 ? -19.690 -69.631 -7.455 1.00 31.97 99 HIS A N 1
ATOM 751 C CA . HIS A 1 99 ? -19.224 -70.940 -7.950 1.00 31.97 99 HIS A CA 1
ATOM 752 C C . HIS A 1 99 ? -17.768 -71.159 -8.418 1.00 31.97 99 HIS A C 1
ATOM 754 O O . HIS A 1 99 ? -17.272 -70.490 -9.318 1.00 31.97 99 HIS A O 1
ATOM 760 N N . HIS A 1 100 ? -17.255 -72.266 -7.844 1.00 34.12 100 HIS A N 1
ATOM 761 C CA . HIS A 1 100 ? -16.092 -73.131 -8.103 1.00 34.12 100 HIS A CA 1
ATOM 762 C C . HIS A 1 100 ? -14.698 -72.679 -7.659 1.00 34.12 100 HIS A C 1
ATOM 764 O O . HIS A 1 100 ? -14.130 -71.741 -8.250 1.00 34.12 100 HIS A O 1
#

Organism: Oncorhynchus mykiss (NCBI:txid8022)